Protein AF-V5HD54-F1 (afdb_monomer)

Foldseek 3Di:
DLVVLLVVCVVVCVVLVVQLDPDPPRDPVSNVVSVVSVVPRDPSNDPVPDAQAQPPPRHRPQADVVLSHHPVVVVVCLVVQQDDPPPSDGDDPPPPPPVVPVPPPDDPPPPPPPPVPPPPD

Nearest PDB structures (foldseek):
  7pnu-assembly1_K  TM=9.258E-01  e=8.680E-07  Mus musculus
  5mdy-assembly1_s  TM=8.326E-01  e=1.566E-04  Escherichia coli K-12
  7nbu-assembly1_N  TM=8.274E-01  e=2.907E-04  Escherichia coli K-12
  7pjs-assembly1_n  TM=8.361E-01  e=4.214E-04  Escherichia coli
  6yss-assembly1_n  TM=8.125E-01  e=6.911E-04  Escherichia coli

Structure (mmCIF, N/CA/C/O backbone):
data_AF-V5HD54-F1
#
_entry.id   AF-V5HD54-F1
#
loop_
_atom_site.group_PDB
_atom_site.id
_atom_site.type_symbol
_atom_site.label_atom_id
_atom_site.label_alt_id
_atom_site.label_comp_id
_atom_site.label_asym_id
_atom_site.label_entity_id
_atom_site.label_seq_id
_atom_site.pdbx_PDB_ins_code
_atom_site.Cartn_x
_atom_site.Cartn_y
_atom_site.Cartn_z
_atom_site.occupancy
_atom_site.B_iso_or_equiv
_atom_site.auth_seq_id
_atom_site.auth_comp_id
_atom_site.auth_asym_id
_atom_site.auth_atom_id
_atom_site.pdbx_PDB_model_num
ATOM 1 N N . LYS A 1 1 ? -3.500 -12.524 -1.681 1.00 87.12 1 LYS A N 1
ATOM 2 C CA . LYS A 1 1 ? -4.249 -12.506 -0.394 1.00 87.12 1 LYS A CA 1
ATOM 3 C C . LYS A 1 1 ? -4.268 -11.123 0.286 1.00 87.12 1 LYS A C 1
ATOM 5 O O . LYS A 1 1 ? -5.272 -10.440 0.153 1.00 87.12 1 LYS A O 1
ATOM 10 N N . ARG A 1 2 ? -3.174 -10.632 0.905 1.00 91.88 2 ARG A N 1
ATOM 11 C CA . ARG A 1 2 ? -3.159 -9.359 1.685 1.00 91.88 2 ARG A CA 1
ATOM 12 C C . ARG A 1 2 ? -3.738 -8.126 0.970 1.00 91.88 2 ARG A C 1
ATOM 14 O O . ARG A 1 2 ? -4.595 -7.455 1.522 1.00 91.88 2 ARG A O 1
ATOM 21 N N . ARG A 1 3 ? -3.340 -7.856 -0.282 1.00 91.31 3 ARG A N 1
ATOM 22 C CA . ARG A 1 3 ? -3.850 -6.697 -1.052 1.00 91.31 3 ARG A CA 1
ATOM 23 C C . ARG A 1 3 ? -5.377 -6.708 -1.241 1.00 91.31 3 ARG A C 1
ATOM 25 O O . ARG A 1 3 ? -5.970 -5.641 -1.311 1.00 91.31 3 ARG A O 1
ATOM 32 N N . ARG A 1 4 ? -5.998 -7.894 -1.295 1.00 93.25 4 ARG A N 1
ATOM 33 C CA . ARG A 1 4 ? -7.453 -8.058 -1.447 1.00 93.25 4 ARG A CA 1
ATOM 34 C C . ARG A 1 4 ? -8.179 -7.671 -0.153 1.00 93.25 4 ARG A C 1
ATOM 36 O O . ARG A 1 4 ? -9.082 -6.850 -0.204 1.00 93.25 4 ARG A O 1
ATOM 43 N N . ILE A 1 5 ? -7.686 -8.152 0.991 1.00 94.31 5 ILE A N 1
ATOM 44 C CA . ILE A 1 5 ? -8.210 -7.814 2.327 1.00 94.31 5 ILE A CA 1
ATOM 45 C C . ILE A 1 5 ? -8.100 -6.306 2.581 1.00 94.31 5 ILE A C 1
ATOM 47 O O . ILE A 1 5 ? -9.066 -5.669 2.980 1.00 94.31 5 ILE A O 1
ATOM 51 N N . VAL A 1 6 ? -6.947 -5.697 2.283 1.00 95.12 6 VAL A N 1
ATOM 52 C CA . VAL A 1 6 ? -6.785 -4.242 2.453 1.00 95.12 6 VAL A CA 1
ATOM 53 C C . VAL A 1 6 ? -7.772 -3.457 1.587 1.00 95.12 6 VAL A C 1
ATOM 55 O O . VAL A 1 6 ? -8.268 -2.434 2.038 1.00 95.12 6 VAL A O 1
ATOM 58 N N . LYS A 1 7 ? -8.092 -3.927 0.373 1.00 93.75 7 LYS A N 1
ATOM 59 C CA . LYS A 1 7 ? -9.092 -3.278 -0.490 1.00 93.75 7 LYS A CA 1
ATOM 60 C C . LYS A 1 7 ? -10.499 -3.346 0.116 1.00 93.75 7 LYS A C 1
ATOM 62 O O . LYS A 1 7 ? -11.214 -2.355 0.048 1.00 93.75 7 LYS A O 1
ATOM 67 N N . GLN A 1 8 ? -10.867 -4.477 0.721 1.00 94.19 8 GLN A N 1
ATOM 68 C CA . GLN A 1 8 ? -12.174 -4.675 1.362 1.00 94.19 8 GLN A CA 1
ATOM 69 C C . GLN A 1 8 ? -12.353 -3.763 2.587 1.00 94.19 8 GLN A C 1
ATOM 71 O O . GLN A 1 8 ? -13.332 -3.030 2.672 1.00 94.19 8 GLN A O 1
ATOM 76 N N . TYR A 1 9 ? -11.368 -3.730 3.490 1.00 94.56 9 TYR A N 1
ATOM 77 C CA . TYR A 1 9 ? -11.456 -3.001 4.766 1.00 94.56 9 TYR A CA 1
ATOM 78 C C . TYR A 1 9 ? -10.869 -1.577 4.729 1.00 94.56 9 TYR A C 1
ATOM 80 O O . TYR A 1 9 ? -10.711 -0.945 5.774 1.00 94.56 9 TYR A O 1
ATOM 88 N N . ALA A 1 10 ? -10.529 -1.049 3.546 1.00 92.38 10 ALA A N 1
ATOM 89 C CA . ALA A 1 10 ? -9.896 0.266 3.411 1.00 92.38 10 ALA A CA 1
ATOM 90 C C . ALA A 1 10 ? -10.753 1.387 4.015 1.00 92.38 10 ALA A C 1
ATOM 92 O O . ALA A 1 10 ? -10.245 2.207 4.773 1.00 92.38 10 ALA A O 1
ATOM 93 N N . ARG A 1 11 ? -12.053 1.402 3.700 1.00 93.38 11 ARG A N 1
ATOM 94 C CA . ARG A 1 11 ? -12.980 2.454 4.143 1.00 93.38 11 ARG A CA 1
ATOM 95 C C . ARG A 1 11 ? -13.148 2.458 5.663 1.00 93.38 11 ARG A C 1
ATOM 97 O O . ARG A 1 11 ? -13.018 3.510 6.276 1.00 93.38 11 ARG A O 1
ATOM 104 N N . LEU A 1 12 ? -13.366 1.284 6.257 1.00 93.25 12 LEU A N 1
ATOM 105 C CA . LEU A 1 12 ? -13.538 1.116 7.704 1.00 93.25 12 LEU A CA 1
ATOM 106 C C . LEU A 1 12 ? -12.290 1.575 8.461 1.00 93.25 12 LEU A C 1
ATOM 108 O O . LEU A 1 12 ? -12.369 2.440 9.327 1.00 93.25 12 LEU A O 1
ATOM 112 N N . ARG A 1 13 ? -11.101 1.111 8.050 1.00 92.88 13 ARG A N 1
ATOM 113 C CA . ARG A 1 13 ? -9.851 1.531 8.699 1.00 92.88 13 ARG A CA 1
ATOM 114 C C . ARG A 1 13 ? -9.592 3.032 8.627 1.00 92.88 13 ARG A C 1
ATOM 116 O O . ARG A 1 13 ? -8.993 3.557 9.557 1.00 92.88 13 ARG A O 1
ATOM 123 N N . ILE A 1 14 ? -9.971 3.709 7.542 1.00 91.94 14 ILE A N 1
ATOM 124 C CA . ILE A 1 14 ? -9.792 5.165 7.428 1.00 91.94 14 ILE A CA 1
ATOM 125 C C . ILE A 1 14 ? -10.705 5.891 8.420 1.00 91.94 14 ILE A C 1
ATOM 127 O O . ILE A 1 14 ? -10.230 6.800 9.094 1.00 91.94 14 ILE A O 1
ATOM 131 N N . LYS A 1 15 ? -11.966 5.454 8.549 1.00 91.38 15 LYS A N 1
ATOM 132 C CA . LYS A 1 15 ? -12.930 6.017 9.505 1.00 91.38 15 LYS A CA 1
ATOM 133 C C . LYS A 1 15 ? -12.440 5.872 10.947 1.00 91.38 15 LYS A C 1
ATOM 135 O O . LYS A 1 15 ? -12.205 6.881 11.601 1.00 91.38 15 LYS A O 1
ATOM 140 N N . HIS A 1 16 ? -12.170 4.647 11.400 1.00 92.06 16 HIS A N 1
ATOM 141 C CA . HIS A 1 16 ? -11.739 4.418 12.785 1.00 92.06 16 HIS A CA 1
ATOM 142 C C . HIS A 1 16 ? -10.401 5.099 13.090 1.00 92.06 16 HIS A C 1
ATOM 144 O O . HIS A 1 16 ? -10.222 5.687 14.150 1.00 92.06 16 HIS A O 1
ATOM 150 N N . LYS A 1 17 ? -9.463 5.116 12.131 1.00 90.06 17 LYS A N 1
ATOM 151 C CA . LYS A 1 17 ? -8.177 5.802 12.315 1.00 90.06 17 LYS A CA 1
ATOM 152 C C . LYS A 1 17 ? -8.299 7.327 12.359 1.00 90.06 17 LYS A C 1
ATOM 154 O O . LYS A 1 17 ? -7.393 7.972 12.875 1.00 90.06 17 LYS A O 1
ATOM 159 N N . PHE A 1 18 ? -9.356 7.9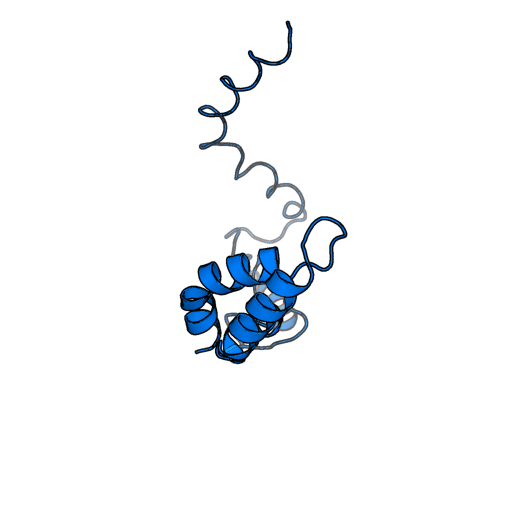07 11.797 1.00 88.19 18 PHE A N 1
ATOM 160 C CA . PHE A 1 18 ? -9.632 9.333 11.939 1.00 88.19 18 PHE A CA 1
ATOM 161 C C . PHE A 1 18 ? -10.135 9.649 13.352 1.00 88.19 18 PHE A C 1
ATOM 163 O O . PHE A 1 18 ? -9.612 10.573 13.969 1.00 88.19 18 PHE A O 1
ATOM 170 N N . SER A 1 19 ? -11.055 8.835 13.879 1.00 86.38 19 SER A N 1
ATOM 171 C CA . SER A 1 19 ? -11.602 8.975 15.237 1.00 86.38 19 SER A CA 1
ATOM 172 C C . SER A 1 19 ? -10.572 8.684 16.336 1.00 86.38 19 SER A C 1
ATOM 174 O O . SER A 1 19 ? -10.522 9.394 17.334 1.00 86.38 19 SER A O 1
ATOM 176 N N . ALA A 1 20 ? -9.688 7.705 16.122 1.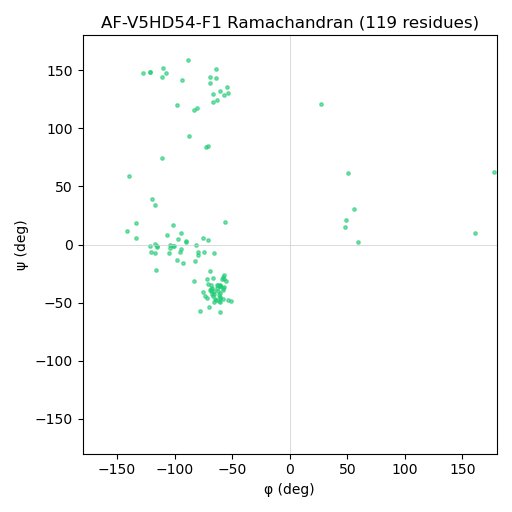00 86.94 20 ALA A N 1
ATOM 177 C CA . ALA A 1 20 ? -8.619 7.327 17.053 1.00 86.94 20 ALA A CA 1
ATOM 178 C C . ALA A 1 20 ? -7.422 8.303 17.070 1.00 86.94 20 ALA A C 1
ATOM 180 O O . ALA A 1 20 ? -6.385 8.027 17.682 1.00 86.94 20 ALA A O 1
ATOM 181 N N . LYS A 1 21 ? -7.489 9.436 16.356 1.00 84.75 21 LYS A N 1
ATOM 182 C CA . LYS A 1 21 ? -6.414 10.432 16.412 1.00 84.75 21 LYS A CA 1
ATOM 183 C C . LYS A 1 21 ? -6.359 11.042 17.809 1.00 84.75 21 LYS A C 1
ATOM 185 O O . LYS A 1 21 ? -7.316 11.650 18.276 1.00 84.75 21 LYS A O 1
ATOM 190 N N . LYS A 1 22 ? -5.187 10.931 18.435 1.00 79.12 22 LYS A N 1
ATOM 191 C CA . LYS A 1 22 ? -4.866 11.594 19.700 1.00 79.12 22 LYS A CA 1
ATOM 192 C C . LYS A 1 22 ? -4.667 13.085 19.431 1.00 79.12 22 LYS A C 1
ATOM 194 O O . LYS A 1 22 ? -3.560 13.540 19.158 1.00 79.12 22 LYS A O 1
ATOM 199 N N . THR A 1 23 ? -5.766 13.824 19.407 1.00 79.31 23 THR A N 1
ATOM 200 C CA . THR A 1 23 ? -5.810 15.277 19.210 1.00 79.31 23 THR A CA 1
ATOM 201 C C . THR A 1 23 ? -6.627 15.892 20.339 1.00 79.31 23 THR A C 1
ATOM 203 O O . THR A 1 23 ? -7.566 15.266 20.822 1.00 79.31 23 THR A O 1
ATOM 206 N N . THR A 1 24 ? -6.290 17.116 20.750 1.00 75.56 24 THR A N 1
ATOM 207 C CA . THR A 1 24 ? -6.922 17.824 21.878 1.00 75.56 24 THR A CA 1
ATOM 208 C C . THR A 1 24 ? -8.440 17.991 21.727 1.00 75.56 24 THR A C 1
ATOM 210 O O . THR A 1 24 ? -9.146 18.064 22.723 1.00 75.56 24 THR A O 1
ATOM 213 N N . SER A 1 25 ? -8.957 18.010 20.496 1.00 77.19 25 SER A N 1
ATOM 214 C CA . SER A 1 25 ? -10.381 18.193 20.193 1.00 77.19 25 SER A CA 1
ATOM 215 C C . SER A 1 25 ? -11.236 16.924 20.290 1.00 77.19 25 SER A C 1
ATOM 217 O O . SER A 1 25 ? -12.460 17.031 20.293 1.00 77.19 25 SER A O 1
ATOM 219 N N . CYS A 1 26 ? -10.640 15.726 20.346 1.00 77.56 26 CYS A N 1
ATOM 220 C CA . CYS A 1 26 ? -11.398 14.474 20.391 1.00 77.56 26 CYS A CA 1
ATOM 221 C C . CYS A 1 26 ? -11.519 13.977 21.844 1.00 77.56 26 CYS A C 1
ATOM 223 O O . CYS A 1 26 ? -10.483 13.713 22.466 1.00 77.56 26 CYS A O 1
ATOM 225 N N . PRO A 1 27 ? -12.733 13.813 22.406 1.00 86.88 27 PRO A N 1
ATOM 226 C CA . PRO A 1 27 ? -12.903 13.325 23.773 1.00 86.88 27 PRO A CA 1
ATOM 227 C C . PRO A 1 27 ? -12.380 11.888 23.919 1.00 86.88 27 PRO A C 1
ATOM 229 O O . PRO A 1 27 ? -12.540 11.057 23.025 1.00 86.88 27 PRO A O 1
ATOM 232 N N . LYS A 1 28 ? -11.771 11.580 25.072 1.00 87.31 28 LYS A N 1
ATOM 233 C CA . LYS A 1 28 ? -11.087 10.294 25.328 1.00 87.31 28 LYS A CA 1
ATOM 234 C C . LYS A 1 28 ? -11.999 9.074 25.149 1.00 87.31 28 LYS A C 1
ATOM 236 O O . LYS A 1 28 ? -11.566 8.082 24.577 1.00 87.31 28 LYS A O 1
ATOM 241 N N . ALA A 1 29 ? -13.272 9.183 25.532 1.00 88.88 29 ALA A N 1
ATOM 242 C CA . ALA A 1 29 ? -14.247 8.102 25.384 1.00 88.88 29 ALA A CA 1
ATOM 243 C C . ALA A 1 29 ? -14.418 7.636 23.921 1.00 88.88 29 ALA A C 1
ATOM 245 O O . ALA A 1 29 ? -14.498 6.440 23.657 1.00 88.88 29 ALA A O 1
ATOM 246 N N . LEU A 1 30 ? -14.408 8.560 22.950 1.00 87.75 30 LEU A N 1
ATOM 247 C CA . LEU A 1 30 ? -14.503 8.207 21.526 1.00 87.75 30 LEU A CA 1
ATOM 248 C C . LEU A 1 30 ? -13.222 7.548 21.003 1.00 87.75 30 LEU A C 1
ATOM 250 O O . LEU A 1 30 ? -13.283 6.714 20.100 1.00 87.75 30 LEU A O 1
ATOM 254 N N . GLN A 1 31 ? -12.068 7.899 21.576 1.00 88.88 31 GLN A N 1
ATOM 255 C CA . GLN A 1 31 ? -10.788 7.289 21.213 1.00 88.88 31 GLN A CA 1
ATOM 256 C C . GLN A 1 31 ? -10.760 5.816 21.632 1.00 88.88 31 GLN A C 1
ATOM 258 O O . GLN A 1 31 ? -10.394 4.962 20.830 1.00 88.88 31 GLN A O 1
ATOM 263 N N . GLU A 1 32 ? -11.227 5.508 22.845 1.00 90.81 32 GLU A N 1
ATOM 264 C CA . GLU A 1 32 ? -11.292 4.135 23.357 1.00 90.81 32 GLU A CA 1
ATOM 265 C C . GLU A 1 32 ? -12.221 3.244 22.526 1.00 90.81 32 GLU A C 1
ATOM 267 O O . GLU A 1 32 ? -11.896 2.087 22.263 1.00 90.81 32 GLU A O 1
ATOM 272 N N . ILE A 1 33 ? -13.363 3.778 22.082 1.00 92.81 33 ILE A N 1
ATOM 273 C CA . ILE A 1 33 ? -14.282 3.056 21.190 1.00 92.81 33 ILE A CA 1
ATOM 274 C C . ILE A 1 33 ? -13.598 2.784 19.845 1.00 92.81 33 ILE A C 1
ATOM 276 O O . ILE A 1 33 ? -13.581 1.645 19.383 1.00 92.81 33 ILE A O 1
ATOM 280 N N . ALA A 1 34 ? -12.963 3.796 19.251 1.00 92.31 34 ALA A N 1
ATOM 281 C CA . ALA A 1 34 ? -12.277 3.643 17.972 1.00 92.31 34 ALA A CA 1
ATOM 282 C C . ALA A 1 34 ? -11.099 2.651 18.043 1.00 92.31 34 ALA A C 1
ATOM 284 O O . ALA A 1 34 ? -10.855 1.911 17.087 1.00 92.31 34 ALA A O 1
ATOM 285 N N . ASP A 1 35 ? -10.378 2.596 19.165 1.00 92.44 35 ASP A N 1
ATOM 286 C CA . ASP A 1 35 ? -9.291 1.636 19.375 1.00 92.44 35 ASP A CA 1
ATOM 287 C C . ASP A 1 35 ? -9.812 0.192 19.482 1.00 92.44 35 ASP A C 1
ATOM 289 O O . ASP A 1 35 ? -9.209 -0.715 18.896 1.00 92.44 35 ASP A O 1
ATOM 293 N N . LYS A 1 36 ? -10.964 -0.021 20.139 1.00 93.50 36 LYS A N 1
ATOM 294 C CA . LYS A 1 36 ? -11.656 -1.325 20.174 1.00 93.50 36 LYS A CA 1
ATOM 295 C C . LYS A 1 36 ? -12.063 -1.773 18.766 1.00 93.50 36 LYS A C 1
ATOM 297 O O . LYS A 1 36 ? -11.694 -2.868 18.344 1.00 93.50 36 LYS A O 1
ATOM 302 N N . GLU A 1 37 ? -12.686 -0.891 17.985 1.00 92.56 37 GLU A N 1
ATOM 303 C CA . GLU A 1 37 ? -13.080 -1.170 16.592 1.00 92.56 37 GLU A CA 1
ATOM 304 C C . GLU A 1 37 ? -11.868 -1.491 15.690 1.00 92.56 37 GLU A C 1
ATOM 306 O O . GLU A 1 37 ? -11.927 -2.334 14.789 1.00 92.56 37 GLU A O 1
ATOM 311 N N . ILE A 1 38 ? -10.718 -0.843 15.919 1.00 92.88 38 ILE A N 1
ATOM 312 C CA . ILE A 1 38 ? -9.476 -1.144 15.188 1.00 92.88 38 ILE A CA 1
ATOM 313 C C . ILE A 1 38 ? -8.927 -2.528 15.553 1.00 92.88 38 ILE A C 1
ATOM 315 O O . ILE A 1 38 ? -8.346 -3.186 14.676 1.00 92.88 38 ILE A O 1
ATOM 319 N N . ALA A 1 39 ? -9.077 -2.948 16.810 1.00 92.12 39 ALA A N 1
ATOM 320 C CA . ALA A 1 39 ? -8.611 -4.239 17.309 1.00 92.12 39 ALA A CA 1
ATOM 321 C C . ALA A 1 39 ? -9.443 -5.415 16.770 1.00 92.12 39 ALA A C 1
ATOM 323 O O . ALA A 1 39 ? -8.875 -6.466 16.471 1.00 92.12 39 ALA A O 1
ATOM 324 N N . GLU A 1 40 ? -10.746 -5.222 16.562 1.00 93.56 40 GLU A N 1
ATOM 325 C CA . GLU A 1 40 ? -11.650 -6.223 15.969 1.00 93.56 40 GLU A CA 1
ATOM 326 C C . GLU A 1 40 ? -11.326 -6.526 14.495 1.00 93.56 40 GLU A C 1
ATOM 328 O O . GLU A 1 40 ? -11.554 -7.629 13.990 1.00 93.56 40 GLU A O 1
ATOM 333 N N . LEU A 1 41 ? -10.759 -5.556 13.771 1.00 91.44 41 LEU A N 1
ATOM 334 C CA . LEU A 1 41 ? -10.427 -5.721 12.359 1.00 91.44 41 LEU A CA 1
ATOM 335 C C . LEU A 1 41 ? -9.265 -6.707 12.144 1.00 91.44 41 LEU A C 1
ATOM 337 O O . LEU A 1 41 ? -8.247 -6.664 12.839 1.00 91.44 41 LEU A O 1
ATOM 341 N N . PRO A 1 42 ? -9.290 -7.505 11.056 1.00 93.56 42 PRO A N 1
ATOM 342 C CA . PRO A 1 42 ? -8.241 -8.482 10.796 1.00 93.56 42 PRO A CA 1
ATOM 343 C C . PRO A 1 42 ? -6.879 -7.800 10.633 1.00 93.56 42 PRO A C 1
ATOM 345 O O . PRO A 1 42 ? -6.720 -6.879 9.829 1.00 93.56 42 PRO A O 1
ATOM 348 N N . LEU A 1 43 ? -5.845 -8.304 11.304 1.00 89.94 43 LEU A N 1
ATOM 349 C CA . LEU A 1 43 ? -4.504 -7.699 11.339 1.00 89.94 43 LEU A CA 1
ATOM 350 C C . LEU A 1 43 ? -3.858 -7.504 9.947 1.00 89.94 43 LEU A C 1
ATOM 352 O O . LEU A 1 43 ? -3.089 -6.572 9.703 1.00 89.94 43 LEU A O 1
ATOM 356 N N . ASN A 1 44 ? -4.200 -8.366 8.985 1.00 92.44 44 ASN A N 1
ATOM 357 C CA . ASN A 1 44 ? -3.712 -8.294 7.603 1.00 92.44 44 ASN A CA 1
ATOM 358 C C . ASN A 1 44 ? -4.342 -7.167 6.763 1.00 92.44 44 ASN A C 1
ATOM 360 O O . ASN A 1 44 ? -3.904 -6.949 5.630 1.00 92.44 44 ASN A O 1
ATOM 364 N N . SER A 1 45 ? -5.339 -6.454 7.296 1.00 93.50 45 SER A N 1
ATOM 365 C CA . SER A 1 45 ? -5.943 -5.280 6.652 1.00 93.50 45 SER A CA 1
ATOM 366 C C . SER A 1 45 ? -5.112 -3.996 6.818 1.00 93.50 45 SER A C 1
ATOM 368 O O . SER A 1 45 ? -5.383 -2.997 6.151 1.00 93.50 45 SER A O 1
ATOM 370 N N . CYS A 1 46 ? -4.063 -4.000 7.648 1.00 91.31 46 CYS A N 1
ATOM 371 C CA . CYS A 1 46 ? -3.167 -2.854 7.810 1.00 91.31 46 CYS A CA 1
ATOM 372 C C . CYS A 1 46 ? -2.418 -2.512 6.510 1.00 91.31 46 CYS A C 1
ATOM 374 O O . CYS A 1 46 ? -1.647 -3.326 5.992 1.00 91.31 46 CYS A O 1
ATOM 376 N N . ARG A 1 47 ? -2.541 -1.261 6.037 1.00 90.19 47 ARG A N 1
ATOM 377 C CA . ARG A 1 47 ? -1.819 -0.768 4.847 1.00 90.19 47 ARG A CA 1
ATOM 378 C C . ARG A 1 47 ? -0.299 -0.886 4.987 1.00 90.19 47 ARG A C 1
ATOM 380 O O . ARG A 1 47 ? 0.360 -1.253 4.018 1.00 90.19 47 ARG A O 1
ATOM 387 N N . THR A 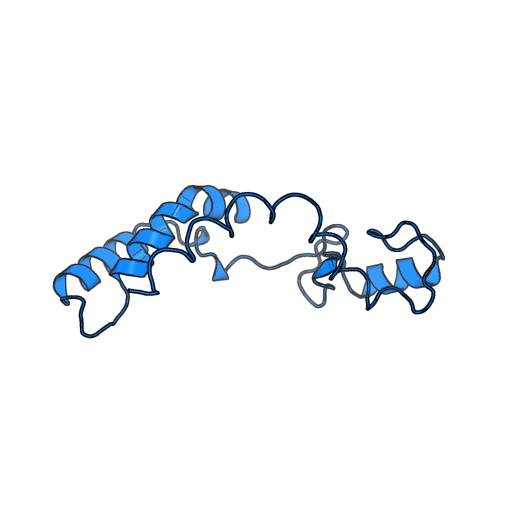1 48 ? 0.235 -0.648 6.184 1.00 91.44 48 THR A N 1
ATOM 388 C CA . THR A 1 48 ? 1.675 -0.705 6.499 1.00 91.44 48 THR A CA 1
ATOM 389 C C . THR A 1 48 ? 2.300 -2.070 6.198 1.00 91.44 48 THR A C 1
ATOM 391 O O . THR A 1 48 ? 3.471 -2.152 5.849 1.00 91.44 48 THR A O 1
ATOM 394 N N . ARG A 1 49 ? 1.517 -3.156 6.265 1.00 91.38 49 ARG A N 1
ATOM 395 C CA . ARG A 1 49 ? 1.996 -4.528 6.018 1.00 91.38 49 ARG A CA 1
ATOM 396 C C . ARG A 1 49 ? 2.118 -4.883 4.533 1.00 91.38 49 ARG A C 1
ATOM 398 O O . ARG A 1 49 ? 2.563 -5.983 4.195 1.00 91.38 49 ARG A O 1
ATOM 405 N N . ILE A 1 50 ? 1.680 -4.007 3.627 1.00 90.12 50 ILE A N 1
ATOM 406 C CA . ILE A 1 50 ? 1.838 -4.229 2.190 1.00 90.12 50 ILE A CA 1
ATOM 407 C C . ILE A 1 50 ? 3.236 -3.784 1.768 1.00 90.12 50 ILE A C 1
ATOM 409 O O . ILE A 1 50 ? 3.542 -2.597 1.749 1.00 90.12 50 ILE A O 1
ATOM 413 N N . HIS A 1 51 ? 4.040 -4.738 1.304 1.00 88.44 51 HIS A N 1
ATOM 414 C CA . HIS A 1 51 ? 5.292 -4.441 0.617 1.00 88.44 51 HIS A CA 1
ATOM 415 C C . HIS A 1 51 ? 5.098 -4.384 -0.902 1.00 88.44 51 HIS A C 1
ATOM 417 O O . HIS A 1 51 ? 4.351 -5.176 -1.501 1.00 88.44 51 HIS A O 1
ATOM 423 N N . GLY A 1 52 ? 5.800 -3.444 -1.533 1.00 86.25 52 GLY A N 1
ATOM 424 C CA . GLY A 1 52 ? 6.029 -3.475 -2.971 1.00 86.25 52 GLY A CA 1
ATOM 425 C C . GLY A 1 52 ? 6.907 -4.676 -3.306 1.00 86.25 52 GLY A C 1
ATOM 426 O O . GLY A 1 52 ? 7.920 -4.908 -2.658 1.00 86.25 52 GLY A O 1
ATOM 427 N N . ARG A 1 53 ? 6.477 -5.476 -4.276 1.00 90.19 53 ARG A N 1
ATOM 428 C CA . ARG A 1 53 ? 7.245 -6.602 -4.811 1.00 90.19 53 ARG A CA 1
ATOM 429 C C . ARG A 1 53 ? 7.432 -6.366 -6.298 1.00 90.19 53 ARG A C 1
ATOM 431 O O . ARG A 1 53 ? 6.547 -5.775 -6.920 1.00 90.19 53 ARG A O 1
ATOM 438 N N . CYS A 1 54 ? 8.553 -6.837 -6.831 1.00 89.38 54 CYS A N 1
ATOM 439 C CA . CYS A 1 54 ? 8.767 -6.924 -8.270 1.00 89.38 54 C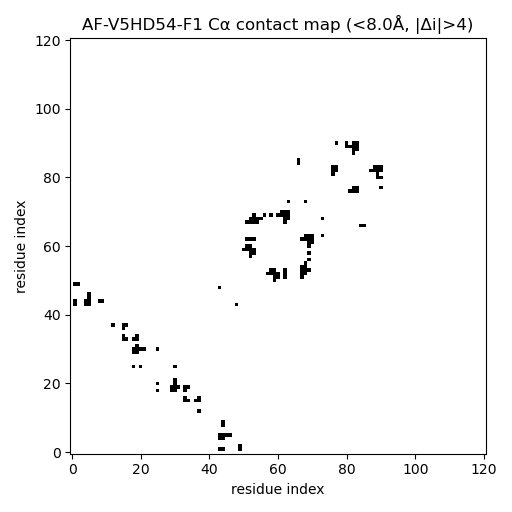YS A CA 1
ATOM 440 C C . CYS A 1 54 ? 7.626 -7.719 -8.916 1.00 89.38 54 CYS A C 1
ATOM 442 O O . CYS A 1 54 ? 7.237 -8.757 -8.380 1.00 89.38 54 CYS A O 1
ATOM 444 N N . VAL A 1 55 ? 7.097 -7.242 -10.041 1.00 88.62 55 VAL A N 1
ATOM 445 C CA . VAL A 1 55 ? 6.020 -7.938 -10.766 1.00 88.62 55 VAL A CA 1
ATOM 446 C C . VAL A 1 55 ? 6.524 -9.241 -11.391 1.00 88.62 55 VAL A C 1
ATOM 448 O O . VAL A 1 55 ? 5.840 -10.249 -11.303 1.00 88.62 55 VAL A O 1
ATOM 451 N N . VAL A 1 56 ? 7.743 -9.227 -11.938 1.00 87.56 56 VAL A N 1
ATOM 452 C CA . VAL A 1 56 ? 8.343 -10.372 -12.641 1.00 87.56 56 VAL A CA 1
ATOM 453 C C . VAL A 1 56 ? 8.874 -11.417 -11.657 1.00 87.56 56 VAL A C 1
ATOM 455 O O . VAL A 1 56 ? 8.459 -12.564 -11.659 1.00 87.56 56 VAL A O 1
ATOM 458 N N . THR A 1 57 ? 9.781 -11.009 -10.766 1.00 88.25 57 THR A N 1
ATOM 459 C CA . THR A 1 57 ? 10.547 -11.940 -9.915 1.00 88.25 57 THR A CA 1
ATOM 460 C C . THR A 1 57 ? 10.016 -12.060 -8.489 1.00 88.25 57 THR A C 1
ATOM 462 O O . THR A 1 57 ? 10.592 -12.767 -7.670 1.00 88.25 57 THR A O 1
ATOM 465 N N . SER A 1 58 ? 8.960 -11.326 -8.121 1.00 90.31 58 SER A N 1
ATOM 466 C CA . SER A 1 58 ? 8.411 -11.242 -6.752 1.00 90.31 58 SER A CA 1
ATOM 467 C C . SER A 1 58 ? 9.364 -10.724 -5.654 1.00 90.31 58 SER A C 1
ATOM 469 O O . SER A 1 58 ? 8.957 -10.590 -4.492 1.00 90.31 58 SER A O 1
ATOM 471 N N . ARG A 1 59 ? 10.603 -10.351 -6.009 1.00 90.50 59 ARG A N 1
ATOM 472 C CA . ARG A 1 59 ? 11.624 -9.813 -5.098 1.00 90.50 59 ARG A CA 1
ATOM 473 C C . ARG A 1 59 ? 11.098 -8.612 -4.309 1.00 90.50 59 ARG A C 1
ATOM 475 O O . ARG A 1 59 ? 10.549 -7.673 -4.885 1.00 90.50 59 ARG A O 1
ATOM 482 N N . ALA A 1 60 ? 11.292 -8.635 -2.991 1.00 87.75 60 ALA A N 1
ATOM 483 C CA . ALA A 1 60 ? 10.718 -7.641 -2.081 1.00 87.75 60 ALA A CA 1
ATOM 484 C C . ALA A 1 60 ? 11.528 -6.336 -1.966 1.00 87.75 60 ALA A C 1
ATOM 486 O O . ALA A 1 60 ? 10.952 -5.280 -1.727 1.00 87.75 60 ALA A O 1
ATOM 487 N N . ARG A 1 61 ? 12.860 -6.391 -2.111 1.00 88.31 61 ARG A N 1
ATOM 488 C CA . ARG A 1 61 ? 13.754 -5.241 -1.877 1.00 88.31 61 ARG A CA 1
ATOM 489 C C . ARG A 1 61 ? 14.362 -4.702 -3.171 1.00 88.31 61 ARG A C 1
ATOM 491 O O . ARG A 1 61 ? 14.599 -5.453 -4.121 1.00 88.31 61 ARG A O 1
ATOM 498 N N . SER A 1 62 ? 14.668 -3.403 -3.155 1.00 87.38 62 SER A N 1
ATOM 499 C CA . SER A 1 62 ? 15.335 -2.661 -4.236 1.00 87.38 62 SER A CA 1
ATOM 500 C C . SER A 1 62 ? 14.672 -2.867 -5.602 1.00 87.38 62 SER A C 1
ATOM 502 O O . SER A 1 62 ? 15.269 -3.417 -6.533 1.00 87.38 62 SER A O 1
ATOM 504 N N . PHE A 1 63 ? 13.411 -2.458 -5.694 1.00 88.88 63 PHE A N 1
ATOM 505 C CA . PHE A 1 63 ? 12.701 -2.330 -6.960 1.00 88.88 63 PHE A CA 1
ATOM 506 C C . PHE A 1 63 ? 12.534 -0.848 -7.297 1.00 88.88 63 PHE A C 1
ATOM 508 O O . PHE A 1 63 ? 12.412 -0.006 -6.405 1.00 88.88 63 PHE A O 1
ATOM 515 N N . VAL A 1 64 ? 12.538 -0.534 -8.585 1.00 86.00 64 VAL A N 1
ATOM 516 C CA . VAL A 1 64 ? 12.376 0.827 -9.091 1.00 86.00 64 VAL A CA 1
ATOM 517 C C . VAL A 1 64 ? 10.879 1.148 -9.081 1.00 86.00 64 VAL A C 1
ATOM 519 O O . VAL A 1 64 ? 10.089 0.447 -9.716 1.00 86.00 64 VAL A O 1
ATOM 522 N N . ARG A 1 65 ? 10.461 2.152 -8.294 1.00 83.75 65 ARG A N 1
ATOM 523 C CA . ARG 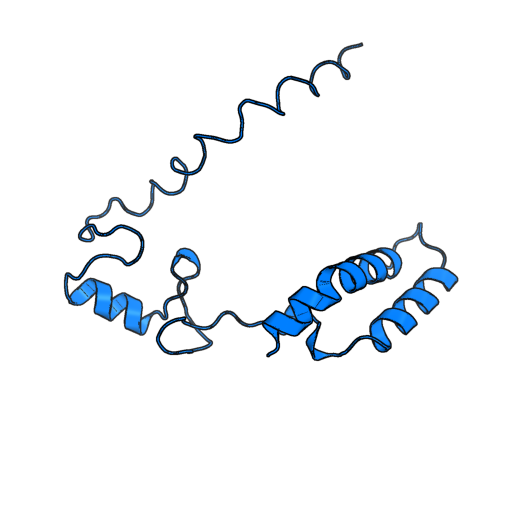A 1 65 ? 9.038 2.411 -7.986 1.00 83.75 65 ARG A CA 1
ATOM 52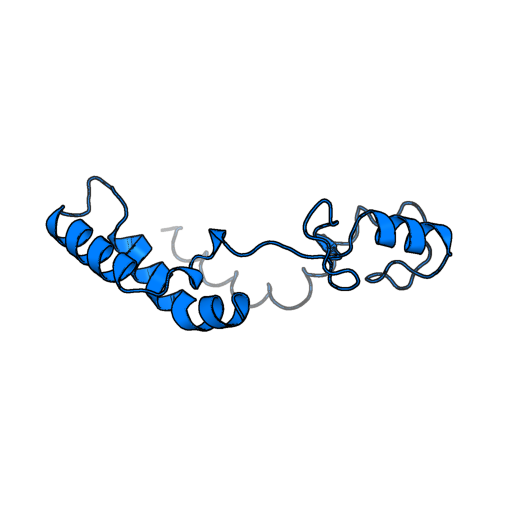4 C C . ARG A 1 65 ? 8.168 2.736 -9.212 1.00 83.75 65 ARG A C 1
ATOM 526 O O . ARG A 1 65 ? 7.092 2.140 -9.271 1.00 83.75 65 ARG A O 1
ATOM 533 N N . PRO A 1 66 ? 8.603 3.583 -10.171 1.00 82.88 66 PRO A N 1
ATOM 534 C CA . PRO A 1 66 ? 7.838 3.857 -11.391 1.00 82.88 66 PRO A CA 1
ATOM 535 C C . PRO A 1 66 ? 7.447 2.590 -12.165 1.00 82.88 66 PRO A C 1
ATOM 537 O O . PRO A 1 66 ? 6.279 2.396 -12.479 1.00 82.88 66 PRO A O 1
ATOM 540 N N . TRP A 1 67 ? 8.399 1.677 -12.381 1.00 81.06 67 TRP A N 1
ATOM 541 C CA . TRP A 1 67 ? 8.209 0.487 -13.225 1.00 81.06 67 TRP A CA 1
ATOM 542 C C . TRP A 1 67 ? 7.752 -0.755 -12.450 1.00 81.06 67 TRP A C 1
ATOM 544 O O . TRP A 1 67 ? 7.323 -1.738 -13.041 1.00 81.06 67 TRP A O 1
ATOM 554 N N . ARG A 1 68 ? 7.873 -0.759 -11.115 1.00 85.31 68 ARG A N 1
ATOM 555 C CA . ARG A 1 68 ? 7.631 -1.934 -10.249 1.00 85.31 68 ARG A CA 1
ATOM 556 C C . ARG A 1 68 ? 8.472 -3.169 -10.613 1.00 85.31 68 ARG A C 1
ATOM 558 O O . ARG A 1 68 ? 8.069 -4.306 -10.357 1.00 85.31 68 ARG A O 1
ATOM 565 N N . VAL A 1 69 ? 9.672 -2.946 -11.143 1.00 87.62 69 VAL A N 1
ATOM 566 C CA . VAL A 1 69 ? 10.639 -3.987 -11.525 1.00 87.62 69 VAL A CA 1
ATOM 567 C C . VAL A 1 69 ? 11.844 -3.957 -10.583 1.00 87.62 69 VAL A C 1
ATOM 569 O O . VAL A 1 69 ? 12.261 -2.899 -10.112 1.00 87.62 69 VAL A O 1
ATOM 572 N N . SER A 1 70 ? 12.404 -5.125 -10.263 1.00 89.69 70 SER A N 1
ATOM 573 C CA . SER A 1 70 ? 13.626 -5.230 -9.454 1.00 89.69 70 SER A CA 1
ATOM 574 C C . SER A 1 70 ? 14.831 -4.596 -10.154 1.00 89.69 70 SER A C 1
ATOM 576 O O . SER A 1 70 ? 14.918 -4.635 -11.377 1.00 89.69 70 SER A O 1
ATOM 578 N N . ARG A 1 71 ? 15.808 -4.092 -9.392 1.00 87.88 71 ARG A N 1
ATOM 579 C CA . ARG A 1 71 ? 17.041 -3.515 -9.964 1.00 87.88 71 ARG A CA 1
ATOM 580 C C . ARG A 1 71 ? 17.808 -4.467 -10.900 1.00 87.88 71 ARG A C 1
ATOM 582 O O . ARG A 1 71 ? 18.454 -4.008 -11.825 1.00 87.88 71 ARG A O 1
ATOM 589 N N . ILE A 1 72 ? 17.749 -5.778 -10.646 1.00 88.50 72 ILE A N 1
ATOM 590 C CA . ILE A 1 72 ? 18.463 -6.801 -11.428 1.00 88.50 72 ILE A CA 1
ATOM 591 C C . ILE A 1 72 ? 17.816 -6.903 -12.806 1.00 88.50 72 ILE A C 1
ATOM 593 O O . ILE A 1 72 ? 18.469 -6.672 -13.815 1.00 88.50 72 ILE A O 1
ATOM 597 N N . MET A 1 73 ? 16.498 -7.112 -12.831 1.00 84.44 73 MET A N 1
ATOM 598 C CA . MET A 1 73 ? 15.742 -7.131 -14.081 1.00 84.44 73 MET A CA 1
ATOM 599 C C . MET A 1 73 ? 15.818 -5.807 -14.834 1.00 84.44 73 MET A C 1
ATOM 601 O O . MET A 1 73 ? 15.914 -5.810 -16.051 1.00 84.44 73 MET A O 1
ATOM 605 N N . PHE A 1 74 ? 15.845 -4.683 -14.118 1.00 84.31 74 PHE A N 1
ATOM 606 C CA . PHE A 1 74 ? 16.041 -3.374 -14.731 1.00 84.31 74 PHE A CA 1
ATOM 607 C C . PHE A 1 74 ? 17.388 -3.272 -15.468 1.00 84.31 74 PHE A C 1
ATOM 609 O O . PHE A 1 74 ? 17.427 -2.771 -16.586 1.00 84.31 74 PHE A O 1
ATOM 616 N N . ARG A 1 75 ? 18.476 -3.809 -14.894 1.00 84.12 75 ARG A N 1
ATOM 617 C CA . ARG A 1 75 ? 19.782 -3.891 -15.572 1.00 84.12 75 ARG A CA 1
ATOM 618 C C . ARG A 1 75 ? 19.745 -4.823 -16.780 1.00 84.12 75 ARG A C 1
ATOM 620 O O . ARG A 1 75 ? 20.280 -4.458 -17.816 1.00 84.12 75 ARG A O 1
ATOM 627 N N . HIS A 1 76 ? 19.099 -5.985 -16.668 1.00 83.88 76 HIS A N 1
ATOM 628 C CA . HIS A 1 76 ? 18.958 -6.901 -17.804 1.00 83.88 76 HIS A CA 1
ATOM 629 C C . HIS A 1 76 ? 18.206 -6.244 -18.968 1.00 83.88 76 HIS A C 1
ATOM 631 O O . HIS A 1 76 ? 18.695 -6.288 -20.090 1.00 83.88 76 HIS A O 1
ATOM 637 N N . PHE A 1 77 ? 17.091 -5.555 -18.700 1.00 76.44 77 PHE A N 1
ATOM 638 C CA . PHE A 1 77 ? 16.349 -4.825 -19.734 1.00 76.44 77 PHE A CA 1
ATOM 639 C C . PHE A 1 77 ? 17.167 -3.694 -20.373 1.00 76.44 77 PHE A C 1
ATOM 641 O O . PHE A 1 77 ? 17.057 -3.477 -21.574 1.00 76.44 77 PHE A O 1
ATOM 648 N N . ALA A 1 78 ? 18.022 -3.012 -19.606 1.00 74.44 78 ALA A N 1
ATOM 649 C CA . ALA A 1 78 ? 18.910 -1.981 -20.146 1.00 74.44 78 ALA A CA 1
ATOM 650 C C . ALA A 1 78 ? 20.014 -2.555 -21.057 1.00 74.44 78 ALA A C 1
ATOM 652 O O . ALA A 1 78 ? 20.339 -1.955 -22.077 1.00 74.44 78 ALA A O 1
ATOM 653 N N . VAL A 1 79 ? 20.585 -3.714 -20.706 1.00 70.50 79 VAL A N 1
ATOM 654 C CA . VAL A 1 79 ? 21.683 -4.347 -21.463 1.00 70.50 79 VAL A CA 1
ATOM 655 C C . VAL A 1 79 ? 21.189 -5.003 -22.748 1.00 70.50 79 VAL A C 1
ATOM 657 O O . VAL A 1 79 ? 21.830 -4.876 -23.786 1.00 70.50 79 VAL A O 1
ATOM 660 N N . LEU A 1 80 ? 20.037 -5.674 -22.706 1.00 62.06 80 LEU A N 1
ATOM 661 C CA . LEU A 1 80 ? 19.518 -6.448 -23.837 1.00 62.06 80 LEU A CA 1
ATOM 662 C C . LEU A 1 80 ? 19.012 -5.585 -25.013 1.00 62.06 80 LEU A C 1
ATOM 664 O O . LEU A 1 80 ? 18.475 -6.141 -25.963 1.00 62.06 80 LEU A O 1
ATOM 668 N N . ARG A 1 81 ? 19.139 -4.243 -24.968 1.00 52.25 81 ARG A N 1
ATOM 669 C CA . ARG A 1 81 ? 18.529 -3.278 -25.922 1.00 52.25 81 ARG A CA 1
ATOM 670 C C . ARG A 1 81 ? 17.038 -3.526 -26.197 1.00 52.25 81 ARG A C 1
ATOM 672 O O . ARG A 1 81 ? 16.447 -2.947 -27.101 1.00 52.25 81 ARG A O 1
ATOM 679 N N . THR A 1 82 ? 16.399 -4.335 -25.366 1.00 51.19 82 THR A N 1
ATOM 680 C CA . THR A 1 82 ? 14.972 -4.592 -25.358 1.00 51.19 82 THR A CA 1
ATOM 681 C C . THR A 1 82 ? 14.335 -3.529 -24.481 1.00 51.19 82 THR A C 1
ATOM 683 O O . THR A 1 82 ? 14.311 -3.668 -23.261 1.00 51.19 82 THR A O 1
ATOM 686 N N . THR A 1 83 ? 13.903 -2.444 -25.125 1.00 55.78 83 THR A N 1
ATOM 687 C CA . THR A 1 83 ? 12.836 -1.512 -24.717 1.00 55.78 83 THR A CA 1
ATOM 688 C C . THR A 1 83 ? 12.550 -1.371 -23.216 1.00 55.78 83 THR A C 1
ATOM 690 O O . THR A 1 83 ? 12.076 -2.298 -22.555 1.00 55.78 83 THR A O 1
ATOM 693 N N . CYS A 1 84 ? 12.674 -0.148 -22.694 1.00 48.69 84 CYS A N 1
ATOM 694 C CA . CYS A 1 84 ? 12.199 0.178 -21.350 1.00 48.69 84 CYS A CA 1
ATOM 695 C C . CYS A 1 84 ? 10.684 -0.134 -21.220 1.00 48.69 84 CYS A C 1
ATOM 697 O O . CYS A 1 84 ? 9.904 0.336 -22.056 1.00 48.69 84 CYS A O 1
ATOM 699 N N . PRO A 1 85 ? 10.226 -0.887 -20.195 1.00 51.62 85 PRO A N 1
ATOM 700 C CA . PRO A 1 85 ? 8.879 -1.475 -20.159 1.00 51.62 85 PRO A CA 1
ATOM 701 C C . PRO A 1 85 ? 7.700 -0.490 -20.089 1.00 51.62 85 PRO A C 1
ATOM 703 O O . PRO A 1 85 ? 6.558 -0.924 -20.196 1.00 51.62 85 PRO A O 1
ATOM 706 N N . ALA A 1 86 ? 7.933 0.812 -19.925 1.00 47.78 86 ALA A N 1
ATOM 707 C CA . ALA A 1 86 ? 6.885 1.836 -20.072 1.00 47.78 86 ALA A CA 1
ATOM 708 C C . ALA A 1 86 ? 7.118 2.837 -21.216 1.00 47.78 86 ALA A C 1
ATOM 710 O O . ALA A 1 86 ? 6.264 3.693 -21.403 1.00 47.78 86 ALA A O 1
ATOM 711 N N . CYS A 1 87 ? 8.202 2.725 -21.996 1.00 41.41 87 CYS A N 1
ATOM 712 C CA . CYS A 1 87 ? 8.467 3.654 -23.107 1.00 41.41 87 CYS A CA 1
ATOM 713 C C . CYS A 1 87 ? 8.456 2.995 -24.489 1.00 41.41 87 CYS A C 1
ATOM 715 O O . CYS A 1 87 ? 8.290 3.711 -25.460 1.00 41.41 87 CYS A O 1
ATOM 717 N N . ARG A 1 88 ? 8.667 1.671 -24.610 1.00 51.22 88 ARG A N 1
ATOM 718 C CA . ARG A 1 88 ? 8.898 0.994 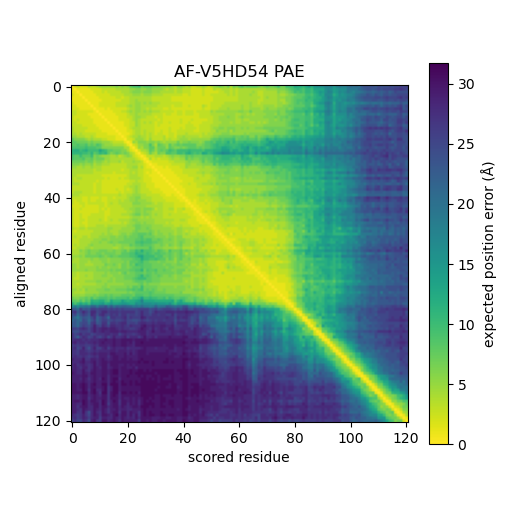-25.915 1.00 51.22 88 ARG A CA 1
ATOM 719 C C . ARG A 1 88 ? 9.958 1.669 -26.816 1.00 51.22 88 ARG A C 1
ATOM 721 O O . ARG A 1 88 ? 10.014 1.389 -28.001 1.00 51.22 88 ARG A O 1
ATOM 728 N N . GLU A 1 89 ? 10.844 2.473 -26.235 1.00 42.47 89 GLU A N 1
ATOM 729 C CA . GLU A 1 89 ? 11.915 3.215 -26.912 1.00 42.47 89 GLU A CA 1
ATOM 730 C C . GLU A 1 89 ? 13.285 2.803 -26.327 1.00 42.47 89 GLU A C 1
ATOM 732 O O . GLU A 1 89 ? 13.359 2.456 -25.132 1.00 42.47 89 GLU A O 1
ATOM 737 N N . PRO A 1 90 ? 14.370 2.807 -27.129 1.00 44.09 90 PRO A N 1
ATOM 738 C CA . PRO A 1 90 ? 15.724 2.521 -26.665 1.00 44.09 90 PRO A CA 1
ATOM 739 C C . PRO A 1 90 ? 16.242 3.649 -25.765 1.00 44.09 90 PRO A C 1
ATOM 741 O O . PRO A 1 90 ? 16.025 4.835 -25.998 1.00 44.09 90 PRO A O 1
ATOM 744 N N . CYS A 1 91 ? 16.927 3.270 -24.691 1.00 40.25 91 CYS A N 1
ATOM 745 C CA . CYS A 1 91 ? 17.386 4.177 -23.648 1.00 40.25 91 CYS A CA 1
ATOM 746 C C . CYS A 1 91 ? 18.530 5.100 -24.116 1.00 40.25 91 CYS A C 1
ATOM 748 O O . CYS A 1 91 ? 19.700 4.826 -23.865 1.00 40.25 91 CYS A O 1
ATOM 750 N N . GLY A 1 92 ? 18.174 6.222 -24.745 1.00 35.62 92 GLY A N 1
ATOM 751 C CA . GLY A 1 92 ? 18.934 7.473 -24.714 1.00 35.62 92 GLY A CA 1
ATOM 752 C C . GLY A 1 92 ? 18.498 8.335 -23.522 1.00 35.62 92 GLY A C 1
ATOM 753 O O . GLY A 1 92 ? 17.408 8.163 -22.976 1.00 35.62 92 GLY A O 1
ATOM 754 N N . SER A 1 93 ? 19.345 9.265 -23.099 1.00 42.06 93 SER A N 1
ATOM 755 C CA . SER A 1 93 ? 19.275 10.151 -21.920 1.00 42.06 93 SER A CA 1
ATOM 756 C C . SER A 1 93 ? 18.027 11.060 -21.763 1.00 42.06 93 SER A C 1
ATOM 758 O O . SER A 1 93 ? 18.052 12.011 -20.985 1.00 42.06 93 SER A O 1
ATOM 760 N N . GLY A 1 94 ? 16.901 10.772 -22.425 1.00 43.03 94 GLY A N 1
ATOM 761 C CA . GLY A 1 94 ? 15.661 11.565 -22.402 1.00 43.03 94 GLY A CA 1
ATOM 762 C C . GLY A 1 94 ? 14.583 11.125 -21.398 1.00 43.03 94 GLY A C 1
ATOM 763 O O . GLY A 1 94 ? 13.581 11.818 -21.225 1.00 43.03 94 GLY A O 1
ATOM 764 N N . CYS A 1 95 ? 14.747 10.003 -20.691 1.00 41.91 95 CYS A N 1
ATOM 765 C CA . CYS A 1 95 ? 13.642 9.416 -19.915 1.00 41.91 95 CYS A CA 1
ATOM 766 C C . CYS A 1 95 ? 13.389 10.058 -18.528 1.00 41.91 95 CYS A C 1
ATOM 768 O O . CYS A 1 95 ? 12.478 9.641 -17.813 1.00 41.91 95 CYS A O 1
ATOM 770 N N . LEU A 1 96 ? 14.167 11.074 -18.130 1.00 45.09 96 LEU A N 1
ATOM 771 C CA . LEU A 1 96 ? 14.038 11.758 -16.830 1.00 45.09 96 LEU A CA 1
ATOM 772 C C . LEU A 1 96 ? 13.165 13.027 -16.860 1.00 45.09 96 LEU A C 1
ATOM 774 O O . LEU A 1 96 ? 12.920 13.601 -15.801 1.00 45.09 96 LEU A O 1
ATOM 778 N N . ARG A 1 97 ? 12.655 13.465 -18.024 1.00 41.06 97 ARG A N 1
ATOM 779 C CA . ARG A 1 97 ? 11.874 14.721 -18.131 1.00 41.06 97 ARG A CA 1
ATOM 780 C C . ARG A 1 97 ? 10.441 14.614 -18.655 1.00 41.06 97 ARG A C 1
ATOM 782 O O . ARG A 1 97 ? 9.723 15.606 -18.581 1.00 41.06 97 ARG A O 1
ATOM 789 N N . GLN A 1 98 ? 9.975 13.456 -19.124 1.00 42.94 98 GLN A N 1
ATOM 790 C CA . GLN A 1 98 ? 8.669 13.370 -19.806 1.00 42.94 98 GLN A CA 1
ATOM 791 C C . GLN A 1 98 ? 7.522 12.717 -19.019 1.00 42.94 98 GLN A C 1
ATOM 793 O O . GLN A 1 98 ? 6.421 12.603 -19.545 1.00 42.94 98 GLN A O 1
ATOM 798 N N . SER A 1 99 ? 7.683 12.402 -17.729 1.00 37.56 99 SER A N 1
ATOM 799 C CA . SER A 1 99 ? 6.536 11.983 -16.899 1.00 37.56 99 SER A CA 1
ATOM 800 C C . SER A 1 99 ? 5.816 13.136 -16.183 1.00 37.56 99 SER A C 1
ATOM 802 O O . SER A 1 99 ? 4.888 12.880 -15.426 1.00 37.56 99 SER A O 1
ATOM 804 N N . LEU A 1 100 ? 6.218 14.395 -16.406 1.00 42.34 100 LEU A N 1
ATOM 805 C CA . LEU A 1 100 ? 5.508 15.584 -15.902 1.00 42.34 100 LEU A CA 1
ATOM 806 C C . LEU A 1 100 ? 4.648 16.290 -16.966 1.00 42.34 100 LEU A C 1
ATOM 808 O O . LEU A 1 100 ? 3.961 17.249 -16.637 1.00 42.34 100 LEU A O 1
ATOM 812 N N . ARG A 1 101 ? 4.629 15.815 -18.222 1.00 40.31 101 ARG A N 1
ATOM 813 C CA . ARG A 1 101 ? 3.755 16.370 -19.280 1.00 40.31 101 ARG A CA 1
ATOM 814 C C . ARG A 1 101 ? 2.715 15.401 -19.849 1.00 40.31 101 ARG A C 1
ATOM 816 O O . ARG A 1 101 ? 1.822 15.854 -20.546 1.00 40.31 101 ARG A O 1
ATOM 823 N N . ALA A 1 102 ? 2.740 14.115 -19.493 1.00 38.31 102 ALA A N 1
ATOM 824 C CA . ALA A 1 102 ? 1.797 13.121 -20.028 1.00 38.31 102 ALA A CA 1
ATOM 825 C C . ALA A 1 102 ? 0.626 12.747 -19.087 1.00 38.31 102 ALA A C 1
ATOM 827 O O . ALA A 1 102 ? -0.041 11.744 -19.308 1.00 38.31 102 ALA A O 1
ATOM 828 N N . THR A 1 103 ? 0.344 13.551 -18.051 1.00 41.12 103 THR A N 1
ATOM 829 C CA . THR A 1 103 ? -0.961 13.541 -17.344 1.00 41.12 103 THR A CA 1
ATOM 830 C C . THR A 1 103 ? -1.533 14.944 -17.104 1.00 41.12 103 THR A C 1
ATOM 832 O O . THR A 1 103 ? -2.430 15.107 -16.283 1.00 41.12 103 THR A O 1
ATOM 835 N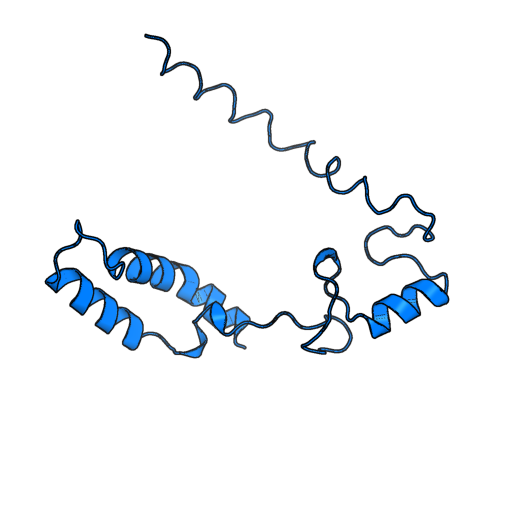 N . CYS A 1 104 ? -1.060 15.963 -17.829 1.00 33.97 104 CYS A N 1
ATOM 836 C CA . CYS A 1 104 ? -1.760 17.247 -17.930 1.00 33.97 104 CYS A CA 1
ATOM 837 C C . CYS A 1 104 ? -2.297 17.383 -19.357 1.00 33.97 104 CYS A C 1
ATOM 839 O O . CYS A 1 104 ? -1.722 18.048 -20.207 1.00 33.97 104 CYS A O 1
ATOM 841 N N . GLY A 1 105 ? -3.352 16.624 -19.633 1.00 41.56 105 GLY A N 1
ATOM 842 C CA . GLY A 1 105 ? -3.992 16.557 -20.938 1.00 41.56 105 GLY A CA 1
ATOM 843 C C . GLY A 1 105 ? -5.117 15.539 -20.897 1.00 41.56 105 GLY A C 1
ATOM 844 O O . GLY A 1 105 ? -4.977 14.503 -21.524 1.00 41.56 105 GLY A O 1
ATOM 845 N N . GLN A 1 106 ? -6.135 15.794 -20.052 1.00 41.22 106 GLN A N 1
ATOM 846 C CA . GLN A 1 106 ? -7.554 15.396 -20.231 1.00 41.22 106 GLN A CA 1
ATOM 847 C C . GLN A 1 106 ? -8.440 15.389 -18.962 1.00 41.22 106 GLN A C 1
ATOM 849 O O . GLN A 1 106 ? -9.585 14.964 -19.055 1.00 41.22 106 GLN A O 1
ATOM 854 N N . VAL A 1 107 ? -8.026 15.902 -17.789 1.00 36.16 107 VAL A N 1
ATOM 855 C CA . VAL A 1 107 ? -8.998 16.028 -16.662 1.00 36.16 107 VAL A CA 1
ATOM 856 C C . VAL A 1 107 ? -8.898 17.291 -15.793 1.00 36.16 107 VAL A C 1
ATOM 858 O O . VAL A 1 107 ? -9.550 17.375 -14.758 1.00 36.16 107 VAL A O 1
ATOM 861 N N . LEU A 1 108 ? -8.138 18.311 -16.203 1.00 40.47 108 LEU A N 1
ATOM 862 C CA . LEU A 1 108 ? -7.993 19.570 -15.446 1.00 40.47 108 LEU A CA 1
ATOM 863 C C . LEU A 1 108 ? -8.508 20.807 -16.199 1.00 40.47 108 LEU A C 1
ATOM 865 O O . LEU A 1 108 ? -7.985 21.900 -16.027 1.00 40.47 108 LEU A O 1
ATOM 869 N N . SER A 1 109 ? -9.566 20.647 -16.998 1.00 35.69 109 SER A N 1
ATOM 870 C CA . SER A 1 109 ? -10.297 21.768 -17.610 1.00 35.69 109 SER A CA 1
ATOM 871 C C . SER A 1 109 ? -11.755 21.915 -17.147 1.00 35.69 109 SER A C 1
ATOM 873 O O . SER A 1 109 ? -12.393 22.878 -17.548 1.00 35.69 109 SER A O 1
ATOM 875 N N . CYS A 1 110 ? -12.288 21.050 -16.268 1.00 37.34 110 CYS A N 1
ATOM 876 C CA . CYS A 1 110 ? -13.713 21.126 -15.882 1.00 37.34 110 CYS A CA 1
ATOM 877 C C . CYS A 1 110 ? -14.028 21.332 -14.390 1.00 37.34 110 CYS A C 1
ATOM 879 O O . CYS A 1 110 ? -15.201 21.451 -14.067 1.00 37.34 110 CYS A O 1
ATOM 881 N N . LEU A 1 111 ? -13.057 21.420 -13.469 1.00 41.31 111 LEU A N 1
ATOM 882 C CA . LEU A 1 111 ? -13.374 21.658 -12.040 1.00 41.31 111 LEU A CA 1
ATOM 883 C C . LEU A 1 111 ? -12.530 22.733 -11.338 1.00 41.31 111 LEU A C 1
ATOM 885 O O . LEU A 1 111 ? -12.699 22.945 -10.142 1.00 41.31 111 LEU A O 1
ATOM 889 N N . PHE A 1 112 ? -11.663 23.457 -12.054 1.00 35.31 112 PHE A N 1
ATOM 890 C CA . PHE A 1 112 ? -10.830 24.513 -11.453 1.00 35.31 112 PHE A CA 1
ATOM 891 C C . PHE A 1 112 ? -11.307 25.949 -11.744 1.00 35.31 112 PHE A C 1
ATOM 893 O O . PHE A 1 112 ? -10.715 26.893 -11.235 1.00 35.31 112 PHE A O 1
ATOM 900 N N . VAL A 1 113 ? -12.395 26.133 -12.507 1.00 44.44 113 VAL A N 1
ATOM 901 C CA . VAL A 1 113 ? -12.928 27.474 -12.840 1.00 44.44 113 VAL A CA 1
ATOM 902 C C . VAL A 1 113 ? -14.094 27.907 -11.935 1.00 44.44 113 VAL A C 1
ATOM 904 O O . VAL A 1 113 ? -14.391 29.092 -11.865 1.00 44.44 113 VAL A O 1
ATOM 907 N N . GLN A 1 114 ? -14.710 27.012 -11.152 1.00 44.59 114 GLN A N 1
ATOM 908 C CA . GLN A 1 114 ? -15.916 27.366 -10.378 1.00 44.59 114 GLN A CA 1
ATOM 909 C C . GLN A 1 114 ? -15.732 27.570 -8.868 1.00 44.59 114 GLN A C 1
ATOM 911 O O . GLN A 1 114 ? -16.649 28.064 -8.226 1.00 44.59 114 GLN A O 1
ATOM 916 N N . PHE A 1 115 ? -14.560 27.282 -8.290 1.00 32.44 115 PHE A N 1
ATOM 917 C CA . PHE A 1 115 ? -14.325 27.490 -6.847 1.00 32.44 115 PHE A CA 1
ATOM 918 C C . PHE A 1 115 ? -13.472 28.721 -6.497 1.00 32.44 115 PHE A C 1
ATOM 920 O O . PHE A 1 115 ? -13.311 29.035 -5.323 1.00 32.44 115 PHE A O 1
ATOM 927 N N . CYS A 1 116 ? -12.966 29.463 -7.490 1.00 37.16 116 CYS A N 1
ATOM 928 C CA . CYS A 1 116 ? -12.184 30.688 -7.257 1.00 37.16 116 CYS A CA 1
ATOM 929 C C . CYS A 1 116 ? -13.042 31.974 -7.188 1.00 37.16 116 CYS A C 1
ATOM 931 O O . CYS A 1 116 ? -12.497 33.059 -7.017 1.00 37.16 116 CYS A O 1
ATOM 933 N N . ALA A 1 117 ? -14.374 31.872 -7.301 1.00 41.66 117 ALA A N 1
ATOM 934 C CA . ALA A 1 117 ? -15.292 33.019 -7.339 1.00 41.66 117 ALA A CA 1
ATOM 935 C C . ALA A 1 117 ? -15.957 33.378 -5.987 1.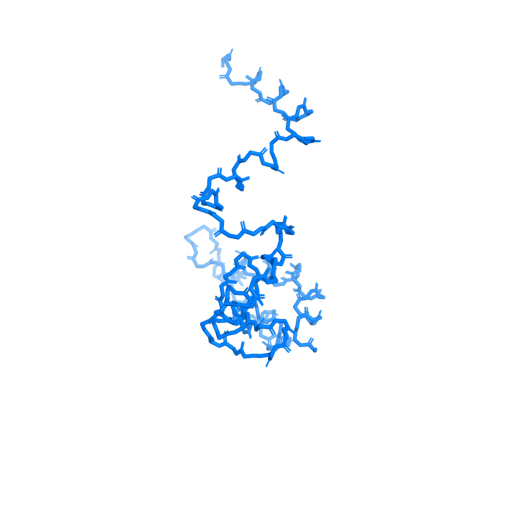00 41.66 117 ALA A C 1
ATOM 937 O O . ALA A 1 117 ? -16.799 34.265 -5.959 1.00 41.66 117 ALA A O 1
ATOM 938 N N . ILE A 1 118 ? -15.601 32.722 -4.870 1.00 45.41 118 ILE A N 1
ATOM 939 C CA . ILE A 1 118 ? -16.275 32.914 -3.559 1.00 45.41 118 ILE A CA 1
ATOM 940 C C . ILE A 1 118 ? -15.354 33.519 -2.468 1.00 45.41 118 ILE A C 1
ATOM 942 O O . ILE A 1 118 ? -15.819 33.851 -1.387 1.00 45.41 118 ILE A O 1
ATOM 946 N N . CYS A 1 119 ? -14.066 33.775 -2.738 1.00 36.44 119 CYS A N 1
ATOM 947 C CA . CYS A 1 119 ? -13.156 34.440 -1.777 1.00 36.44 119 CYS A CA 1
ATOM 948 C C . CYS A 1 119 ? -12.567 35.771 -2.291 1.00 36.44 119 CYS A C 1
ATOM 950 O O . CYS A 1 119 ? -11.391 36.061 -2.071 1.00 36.44 119 CYS A O 1
ATOM 952 N N . ARG A 1 120 ? -13.376 36.578 -2.990 1.00 39.94 120 ARG A N 1
ATOM 953 C CA . ARG A 1 120 ? -13.125 38.014 -3.238 1.00 39.94 120 ARG A CA 1
ATOM 954 C C . ARG A 1 120 ? -14.421 38.828 -3.112 1.00 39.94 120 ARG A C 1
ATOM 956 O O . ARG A 1 120 ? -14.837 39.487 -4.062 1.00 39.94 120 ARG A O 1
ATOM 963 N N . GLN A 1 121 ? -15.033 38.751 -1.936 1.00 38.75 121 GLN A N 1
ATOM 964 C CA . GLN A 1 121 ? -15.842 39.804 -1.317 1.00 38.75 121 GLN A CA 1
ATOM 965 C C . GLN A 1 121 ? -15.445 39.870 0.153 1.00 38.75 121 GLN A C 1
ATOM 967 O O . GLN A 1 121 ? -15.162 38.783 0.711 1.00 38.75 121 GLN A O 1
#

Solvent-accessible surface area (backbone atoms only — not comparable to full-atom values): 7843 Å² total; per-residue (Å²): 111,56,74,59,46,26,63,73,46,43,65,59,52,54,53,34,56,59,53,43,46,93,47,96,88,53,61,69,72,54,30,56,53,23,49,51,59,57,65,73,46,65,78,65,40,45,73,87,76,63,75,69,44,13,74,86,78,56,48,66,70,69,49,45,75,93,80,37,35,29,53,65,60,52,49,51,40,65,70,69,68,48,41,49,94,89,67,77,43,73,91,60,100,65,81,87,70,59,84,80,60,78,79,73,82,86,80,85,85,84,74,75,81,77,74,76,78,78,82,85,123

Sequence (121 aa):
KRRRIVKQYARLRIKHKFSAKKTTSCPKALQEIADKEIAELPLNSCRTRIHGRCVVTSRARSFVRPWRVSRIMFRHFAVLRTTCPACREPCGSGCLRQSLRATCGQVLSCLFVQFCAICRQ

InterPro domains:
  IPR001209 Small ribosomal subunit protein uS14 [PF00253] (38-78)
  IPR001209 Small ribosomal subunit protein uS14 [PTHR19836] (1-78)

Radius of gyration: 22.26 Å; Cα contacts (8 Å, |Δi|>4): 86; chains: 1; bounding box: 38×52×52 Å

Organism: Ixodes ricinus (NCBI:txid34613)

Secondary structure (DSSP, 8-state):
-HHHHHHHSHHHHHHHHHHT---TTS-HHHHHHHHHHHHHS-GGG-GGGPPP--TTT---SSEETTTTEEHHHHHHHHHT----TTT-S---TTTTSSTTTTTSSSSSSSSSSSSTTSS--

pLDDT: mean 72.42, std 22.5, range [32.44, 95.12]

Mean predicted aligned error: 14.08 Å